Protein AF-A0A484NVA0-F1 (afdb_monomer)

Radius of gyration: 34.87 Å; Cα contacts (8 Å, |Δi|>4): 79; chains: 1; bounding box: 100×28×94 Å

Organism: NCBI:txid1297885

InterPro domains:
  IPR025948 HTH-like domain [PF13276] (86-139)

Solvent-accessible surface area (backbone atoms only — not comparable to full-atom values): 9782 Å² total; per-residue (Å²): 134,55,77,66,57,56,52,53,52,53,52,52,50,52,50,50,54,52,49,52,51,53,49,52,54,52,50,52,54,51,53,60,55,59,75,59,72,82,77,65,76,47,75,64,48,40,44,51,50,32,50,48,39,31,71,77,67,68,40,53,71,70,58,29,25,60,73,68,71,50,56,67,67,66,62,69,57,70,85,86,70,74,78,60,58,68,60,4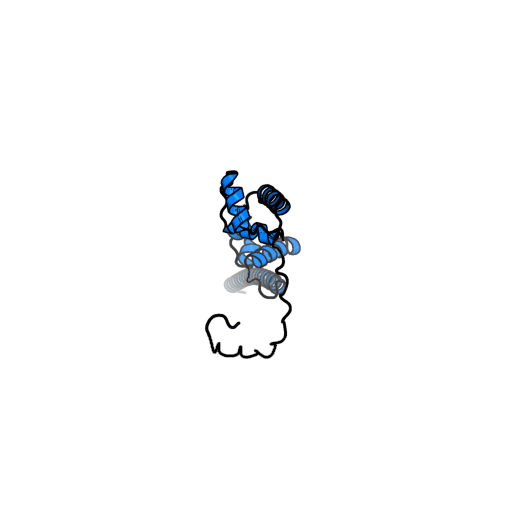8,52,53,50,48,53,57,35,67,77,40,60,87,50,48,52,73,56,49,43,54,52,42,45,75,75,66,47,94,69,56,66,70,56,43,42,52,50,37,60,76,66,62,57,68,71,80,78,78,78,76,80,84,72,74,87,68,81,80,76,77,75,79,79,68,87,54,92,94,57,134

Mean predicted aligned error: 12.74 Å

Secondary structure (DSSP, 8-state):
--HHHHHHHHHHHHHHHHHHHHHHHHHHHHHHHHTT-S---SHHHHHHHHHHHHHHH---HHHHHHHHT--HHHHH-------HHHHHHHHHHHHHH-TT--HHHHHHHHHHTT----HHHHHHHHHHTT-PPPPPPPP--------PPPPP-STT--

Sequence (158 aa):
MTVSDAQRLKELEQENNKLKKLLAESMLDKAALQDLLPKVASPQAKREAVRTLMAERGMGIIRACGLVGISRSSFAYESKRMGDVALTERMREIAALKRRYGYRRIHVLLRREGWQTNHKRVWRLYSQAGLGVRKRRRKRIAPAERVVRPVATAPNQS

Structure (mmCIF, N/CA/C/O backbone):
data_AF-A0A484NVA0-F1
#
_entry.id   AF-A0A484NVA0-F1
#
loop_
_atom_site.group_PDB
_atom_site.id
_atom_site.type_symbol
_atom_site.label_atom_id
_atom_site.label_alt_id
_atom_site.label_comp_id
_atom_site.label_asym_id
_atom_site.label_entity_id
_atom_site.label_seq_id
_atom_site.pdbx_PDB_ins_code
_atom_site.Cartn_x
_atom_site.Cartn_y
_atom_site.Cartn_z
_atom_site.occupancy
_atom_site.B_iso_or_equiv
_atom_site.auth_seq_id
_atom_site.auth_comp_id
_atom_site.auth_asym_id
_atom_site.auth_atom_id
_atom_site.pdbx_PDB_model_num
ATOM 1 N N . MET A 1 1 ? -33.046 -2.028 57.196 1.00 57.44 1 MET A N 1
ATOM 2 C CA . MET A 1 1 ? -32.390 -1.271 56.109 1.00 57.44 1 MET A CA 1
ATOM 3 C C . MET A 1 1 ? -33.153 0.018 55.918 1.00 57.44 1 MET A C 1
ATOM 5 O O . MET A 1 1 ? -34.375 -0.046 55.827 1.00 57.44 1 MET A O 1
ATOM 9 N N . THR A 1 2 ? -32.476 1.165 55.930 1.00 76.69 2 THR A N 1
ATOM 10 C CA . THR A 1 2 ? -33.152 2.437 55.648 1.00 76.69 2 THR A CA 1
ATOM 11 C C . THR A 1 2 ? -33.410 2.552 54.143 1.00 76.69 2 THR A C 1
ATOM 13 O O . THR A 1 2 ? -32.701 1.947 53.338 1.00 76.69 2 THR A O 1
ATOM 16 N N . VAL A 1 3 ? -34.431 3.314 53.739 1.00 75.81 3 VAL A N 1
ATOM 17 C CA . VAL A 1 3 ? -34.744 3.551 52.313 1.00 75.81 3 VAL A CA 1
ATOM 18 C C . VAL A 1 3 ? -33.535 4.155 51.569 1.00 75.81 3 VAL A C 1
ATOM 20 O O . VAL A 1 3 ? -33.323 3.855 50.397 1.00 75.81 3 VAL A O 1
ATOM 23 N N . SER A 1 4 ? -32.695 4.914 52.282 1.00 84.31 4 SER A N 1
ATOM 24 C CA . SER A 1 4 ? -31.426 5.483 51.804 1.00 84.31 4 SER A CA 1
ATOM 25 C C . SER A 1 4 ? -30.381 4.411 51.450 1.00 84.31 4 SER A C 1
ATOM 27 O O . SER A 1 4 ? -29.769 4.462 50.384 1.00 84.31 4 SER A O 1
ATOM 29 N N . ASP A 1 5 ? -30.222 3.383 52.292 1.00 87.31 5 ASP A N 1
ATOM 30 C CA . ASP A 1 5 ? -29.253 2.300 52.051 1.00 87.31 5 ASP A CA 1
ATOM 31 C C . ASP A 1 5 ? -29.619 1.478 50.807 1.00 87.31 5 ASP A C 1
ATOM 33 O O . ASP A 1 5 ? -28.750 1.086 50.026 1.00 87.31 5 ASP A O 1
ATOM 37 N N . ALA A 1 6 ? -30.919 1.250 50.595 1.00 89.38 6 ALA A N 1
ATOM 38 C CA . ALA A 1 6 ? -31.426 0.524 49.434 1.00 89.38 6 ALA A CA 1
ATOM 39 C C . ALA A 1 6 ? -31.225 1.301 48.118 1.00 89.38 6 ALA A C 1
ATOM 41 O O . ALA A 1 6 ? -30.904 0.701 47.092 1.00 89.38 6 ALA A O 1
ATOM 42 N N . GLN A 1 7 ? -31.376 2.631 48.139 1.00 89.06 7 GLN A N 1
ATOM 43 C CA . GLN A 1 7 ? -31.097 3.490 46.980 1.00 89.06 7 GLN A CA 1
ATOM 44 C C . GLN A 1 7 ? -29.607 3.475 46.623 1.00 89.06 7 GLN A C 1
ATOM 46 O O . GLN A 1 7 ? -29.260 3.220 45.470 1.00 89.06 7 GLN A O 1
ATOM 51 N N . ARG A 1 8 ? -28.730 3.627 47.623 1.00 91.12 8 ARG A N 1
ATOM 52 C CA . ARG A 1 8 ? -27.274 3.580 47.439 1.00 91.12 8 ARG A CA 1
ATOM 53 C C . ARG A 1 8 ? -26.793 2.241 46.876 1.00 91.12 8 ARG A C 1
ATOM 55 O O . ARG A 1 8 ? -25.931 2.218 46.003 1.00 91.12 8 ARG A O 1
ATOM 62 N N . LEU A 1 9 ? -27.349 1.122 47.347 1.00 93.94 9 LEU A N 1
ATOM 63 C CA . LEU A 1 9 ? -27.032 -0.204 46.802 1.00 93.94 9 LEU A CA 1
ATOM 64 C C . LEU A 1 9 ? -27.412 -0.312 45.321 1.00 93.94 9 LEU A C 1
ATOM 66 O O . LEU A 1 9 ? -26.608 -0.777 44.516 1.00 93.94 9 LEU A O 1
ATOM 70 N N . LYS A 1 10 ? -28.594 0.183 44.943 1.00 93.25 10 LYS A N 1
ATOM 71 C CA . LYS A 1 10 ? -29.065 0.160 43.553 1.00 93.25 10 LYS A CA 1
ATOM 72 C C . LYS A 1 10 ? -28.214 1.039 42.629 1.00 93.25 10 LYS A C 1
ATOM 74 O O . LYS A 1 10 ? -27.943 0.646 41.496 1.00 93.25 10 LYS A O 1
ATOM 79 N N . GLU A 1 11 ? -27.776 2.205 43.098 1.00 94.44 11 GLU A N 1
ATOM 80 C CA . GLU A 1 11 ? -26.846 3.078 42.367 1.00 94.44 11 GLU A CA 1
ATOM 81 C C . GLU A 1 11 ? -25.493 2.392 42.151 1.00 94.44 11 GLU A C 1
ATOM 83 O O . GLU A 1 11 ? -25.013 2.307 41.019 1.00 94.44 11 GLU A O 1
ATOM 88 N N . LEU A 1 12 ? -24.926 1.801 43.207 1.00 95.75 12 LEU A N 1
ATOM 89 C CA . LEU A 1 12 ? -23.672 1.053 43.119 1.00 95.75 12 LEU A CA 1
ATOM 90 C C . LEU A 1 12 ? -23.781 -0.154 42.180 1.00 95.75 12 LEU A C 1
ATOM 92 O O . LEU A 1 12 ? -22.832 -0.460 41.457 1.00 95.75 12 LEU A O 1
ATOM 96 N N . GLU A 1 13 ? -24.914 -0.853 42.150 1.00 95.06 13 GLU A N 1
ATOM 97 C CA . GLU A 1 13 ? -25.151 -1.945 41.201 1.00 95.06 13 GLU A CA 1
ATOM 98 C C . GLU A 1 13 ? -25.183 -1.451 39.748 1.00 95.06 13 GLU A C 1
ATOM 100 O O . GLU A 1 13 ? -24.581 -2.071 38.866 1.00 95.06 13 GLU A O 1
ATOM 105 N N . GLN A 1 14 ? -25.836 -0.316 39.485 1.00 96.06 14 GLN A N 1
ATOM 106 C CA . GLN A 1 14 ? -25.867 0.298 38.155 1.00 96.06 14 GLN A CA 1
ATOM 107 C C . GLN A 1 14 ? -24.474 0.739 37.699 1.00 96.06 14 GLN A C 1
ATOM 109 O O . GLN A 1 14 ? -24.077 0.456 36.563 1.00 96.06 14 GLN A O 1
ATOM 114 N N . GLU A 1 15 ? -23.709 1.380 38.583 1.00 96.31 15 GLU A N 1
ATOM 115 C CA . GLU A 1 15 ? -22.323 1.759 38.318 1.00 96.31 15 GLU A CA 1
ATOM 116 C C . GLU A 1 15 ? -21.453 0.536 38.043 1.00 96.31 15 GLU A C 1
ATOM 118 O O . GLU A 1 15 ? -20.739 0.502 37.040 1.00 96.31 15 GLU A O 1
ATOM 123 N N . ASN A 1 16 ? -21.563 -0.511 38.862 1.00 97.00 16 ASN A N 1
ATOM 124 C CA . ASN A 1 16 ? -20.823 -1.750 38.652 1.00 97.00 16 ASN A CA 1
ATOM 125 C C . ASN A 1 16 ? -21.160 -2.401 37.308 1.00 97.00 16 ASN A C 1
ATOM 127 O O . ASN A 1 16 ? -20.260 -2.856 36.603 1.00 97.00 16 ASN A O 1
ATOM 131 N N . ASN A 1 17 ? -22.431 -2.419 36.908 1.00 96.88 17 ASN A N 1
ATOM 132 C CA . ASN A 1 17 ? -22.832 -2.947 35.605 1.00 96.88 17 ASN A CA 1
ATOM 133 C C . ASN A 1 17 ? -22.248 -2.120 34.452 1.00 96.88 17 ASN A C 1
ATOM 135 O O . ASN A 1 17 ? -21.747 -2.683 33.473 1.00 96.88 17 ASN A O 1
ATOM 139 N N . LYS A 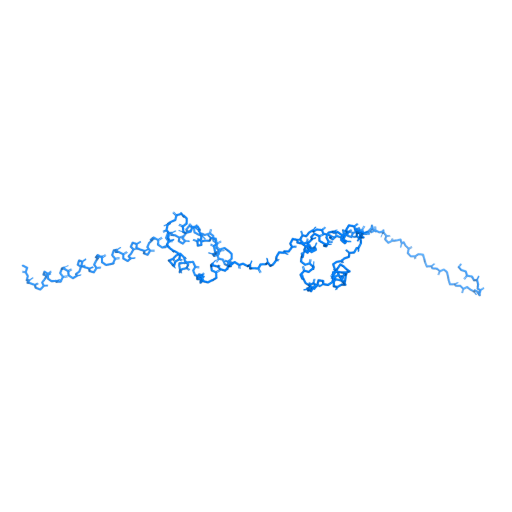1 18 ? -22.238 -0.789 34.585 1.00 96.75 18 LYS A N 1
ATOM 140 C CA . LYS A 1 18 ? -21.619 0.115 33.609 1.00 96.75 18 LYS A CA 1
ATOM 141 C C . LYS A 1 18 ? -20.108 -0.109 33.512 1.00 96.75 18 LYS A C 1
ATOM 143 O O . LYS A 1 18 ? -19.585 -0.236 32.407 1.00 96.75 18 LYS A O 1
ATOM 148 N N . LEU A 1 19 ? -19.418 -0.206 34.646 1.00 96.56 19 LEU A N 1
ATOM 149 C CA . LEU A 1 19 ? -17.975 -0.437 34.705 1.00 96.56 19 LEU A CA 1
ATOM 150 C C . LEU A 1 19 ? -17.592 -1.797 34.122 1.00 96.56 19 LEU A C 1
ATOM 152 O O . LEU A 1 19 ? -16.668 -1.868 33.316 1.00 96.56 19 LEU A O 1
ATOM 156 N N . LYS A 1 20 ? -18.331 -2.862 34.452 1.00 96.25 20 LYS A N 1
ATOM 157 C CA . LYS A 1 20 ? -18.117 -4.200 33.878 1.00 96.25 20 LYS A CA 1
ATOM 158 C C . LYS A 1 20 ? -18.240 -4.186 32.358 1.00 96.25 20 LYS A C 1
ATOM 160 O O . LYS A 1 20 ? -17.405 -4.777 31.676 1.00 96.25 20 LYS A O 1
ATOM 165 N N . LYS A 1 21 ? -19.240 -3.477 31.827 1.00 96.12 21 LYS A N 1
ATOM 166 C CA . LYS A 1 21 ? -19.428 -3.336 30.380 1.00 96.12 21 LYS A CA 1
ATOM 167 C C . LYS A 1 21 ? -18.259 -2.599 29.721 1.00 96.12 21 LYS A C 1
ATOM 169 O O . LYS A 1 21 ? -17.701 -3.104 28.751 1.00 96.12 21 LYS A O 1
ATOM 174 N N . LEU A 1 22 ? -17.854 -1.453 30.270 1.00 95.81 22 LEU A N 1
ATOM 175 C CA . LEU A 1 22 ? -16.723 -0.673 29.750 1.00 95.81 22 LEU A CA 1
ATOM 176 C C . LEU A 1 22 ? -15.410 -1.459 29.807 1.00 95.81 22 LEU A C 1
ATOM 178 O O . LEU A 1 22 ? -14.633 -1.450 28.852 1.00 95.81 22 LEU A O 1
ATOM 182 N N . LEU A 1 23 ? -15.176 -2.175 30.909 1.00 96.94 23 LEU A N 1
ATOM 183 C CA . LEU A 1 23 ? -13.998 -3.014 31.064 1.00 96.94 23 LEU A CA 1
ATOM 184 C C . LEU A 1 23 ? -13.981 -4.120 30.006 1.00 96.94 23 LEU A C 1
ATOM 186 O O . LEU A 1 23 ? -12.979 -4.263 29.311 1.00 96.94 23 LEU A O 1
ATOM 190 N N . ALA A 1 24 ? -15.091 -4.841 29.826 1.00 94.25 24 ALA A N 1
ATOM 191 C CA . ALA A 1 24 ? -15.200 -5.886 28.813 1.00 94.25 24 ALA A CA 1
ATOM 192 C C . ALA A 1 24 ? -14.916 -5.352 27.398 1.00 94.25 24 ALA A C 1
ATOM 194 O O . ALA A 1 24 ? -14.118 -5.939 26.668 1.00 94.25 24 ALA A O 1
ATOM 195 N N . GLU A 1 25 ? -15.503 -4.209 27.029 1.00 90.88 25 GLU A N 1
ATOM 196 C CA . GLU A 1 25 ? -15.256 -3.563 25.734 1.00 90.88 25 GLU A CA 1
ATOM 197 C C . GLU A 1 25 ? -13.773 -3.194 25.556 1.00 90.88 25 GLU A C 1
ATOM 199 O O . GLU A 1 25 ? -13.174 -3.537 24.535 1.00 90.88 25 GLU A O 1
ATOM 204 N N . SER A 1 26 ? -13.152 -2.585 26.572 1.00 91.44 26 SER A N 1
ATOM 205 C CA . SER A 1 26 ? -11.733 -2.204 26.531 1.00 91.44 26 SER A CA 1
ATOM 206 C C . SER A 1 26 ? -10.781 -3.405 26.457 1.00 91.44 26 SER A C 1
ATOM 208 O O . SER A 1 26 ? -9.752 -3.349 25.781 1.00 91.44 26 SER A O 1
ATOM 210 N N . MET A 1 27 ? -11.123 -4.512 27.124 1.00 93.62 27 MET A N 1
ATOM 211 C CA . MET A 1 27 ? -10.329 -5.739 27.106 1.00 93.62 27 MET A CA 1
ATOM 212 C C . MET A 1 27 ? -10.365 -6.400 25.729 1.00 93.62 27 MET A C 1
ATOM 214 O O . MET A 1 27 ? -9.325 -6.856 25.253 1.00 93.62 27 MET A O 1
ATOM 218 N N . LEU A 1 28 ? -11.527 -6.402 25.067 1.00 90.38 28 LEU A N 1
ATOM 219 C CA . LEU A 1 28 ? -11.656 -6.891 23.692 1.00 90.38 28 LEU A CA 1
ATOM 220 C C . LEU A 1 28 ? -10.821 -6.056 22.716 1.00 90.38 28 LEU A C 1
ATOM 222 O O . LEU A 1 28 ? -10.114 -6.619 21.880 1.00 90.38 28 LEU A O 1
ATOM 226 N N . ASP A 1 29 ? -10.847 -4.730 22.854 1.00 88.69 29 ASP A N 1
ATOM 227 C CA . ASP A 1 29 ? -10.058 -3.827 22.010 1.00 88.69 29 ASP A CA 1
ATOM 228 C C . ASP A 1 29 ? -8.548 -4.020 22.227 1.00 88.69 29 ASP A C 1
ATOM 230 O O . ASP A 1 29 ? -7.773 -4.084 21.269 1.00 88.69 29 ASP A O 1
ATOM 234 N N . LYS A 1 30 ? -8.115 -4.185 23.482 1.00 89.44 30 LYS A N 1
ATOM 235 C CA . LYS A 1 30 ? -6.712 -4.462 23.815 1.00 89.44 30 LYS A CA 1
ATOM 236 C C . LYS A 1 30 ? -6.242 -5.801 23.245 1.00 89.44 30 LYS A C 1
ATOM 238 O O . LYS A 1 30 ? -5.142 -5.859 22.699 1.00 89.44 30 LYS A O 1
ATOM 243 N N . ALA A 1 31 ? -7.058 -6.851 23.348 1.00 88.44 31 ALA A N 1
ATOM 244 C CA . ALA A 1 31 ? -6.749 -8.159 22.772 1.00 88.44 31 ALA A CA 1
ATOM 245 C C . ALA A 1 31 ? -6.624 -8.074 21.243 1.00 88.44 31 ALA A C 1
ATOM 247 O O . ALA A 1 31 ? -5.659 -8.568 20.669 1.00 88.44 31 ALA A O 1
ATOM 248 N N . ALA A 1 32 ? -7.543 -7.358 20.590 1.00 86.38 32 ALA A N 1
ATOM 249 C CA . ALA A 1 32 ? -7.484 -7.134 19.150 1.00 86.38 32 ALA A CA 1
ATOM 250 C C . ALA A 1 32 ? -6.212 -6.392 18.707 1.00 86.38 32 ALA A C 1
ATOM 252 O O . ALA A 1 32 ? -5.678 -6.682 17.643 1.00 86.38 32 ALA A O 1
ATOM 253 N N . LEU A 1 33 ? -5.708 -5.454 19.514 1.00 84.31 33 LEU A N 1
ATOM 254 C CA . LEU A 1 33 ? -4.451 -4.756 19.235 1.00 84.31 33 LEU A CA 1
ATOM 255 C C . LEU A 1 33 ? -3.204 -5.606 19.505 1.00 84.31 33 LEU A C 1
ATOM 257 O O . LEU A 1 33 ? -2.202 -5.438 18.811 1.00 84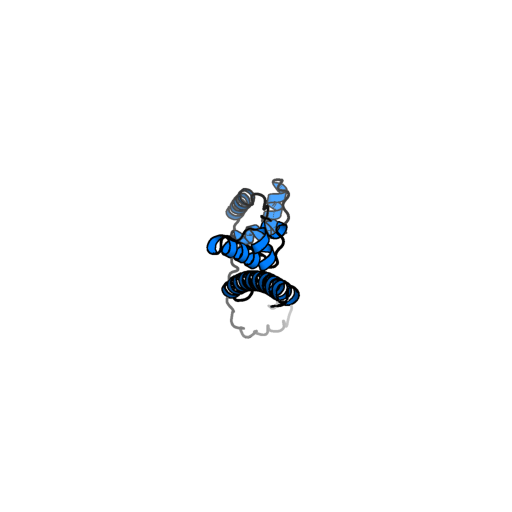.31 33 LEU A O 1
ATOM 261 N N . GLN A 1 34 ? -3.240 -6.496 20.498 1.00 83.44 34 GLN A N 1
ATOM 262 C CA . GLN A 1 34 ? -2.114 -7.384 20.805 1.00 83.44 34 GLN A CA 1
ATOM 263 C C . GLN A 1 34 ? -1.852 -8.404 19.697 1.00 83.44 34 GLN A C 1
ATOM 265 O O . GLN A 1 34 ? -0.693 -8.701 19.417 1.00 83.44 34 GLN A O 1
ATOM 270 N N . ASP A 1 35 ? -2.895 -8.866 19.013 1.00 79.31 35 ASP A N 1
ATOM 271 C CA . ASP A 1 35 ? -2.736 -9.774 17.873 1.00 79.31 35 ASP A CA 1
ATOM 272 C C . ASP A 1 35 ? -2.057 -9.105 16.664 1.00 79.31 35 ASP A C 1
ATOM 274 O O . ASP A 1 35 ? -1.550 -9.782 15.775 1.00 79.31 35 ASP A O 1
ATOM 278 N N . LEU A 1 36 ? -1.990 -7.768 16.630 1.00 77.94 36 LEU A N 1
ATOM 279 C CA . LEU A 1 36 ? -1.435 -6.988 15.518 1.00 77.94 36 LEU A CA 1
ATOM 280 C C . LEU A 1 36 ? 0.085 -6.681 15.646 1.00 77.94 36 LEU A C 1
ATOM 282 O O . LEU A 1 36 ? 0.576 -5.729 15.032 1.00 77.94 36 LEU A O 1
ATOM 286 N N . LEU A 1 37 ? 0.864 -7.436 16.439 1.00 67.38 37 LEU A N 1
ATOM 287 C CA . LEU A 1 37 ? 2.284 -7.138 16.738 1.00 67.38 37 LEU A CA 1
ATOM 288 C C . LEU A 1 37 ? 3.308 -7.513 15.626 1.00 67.38 37 LEU A C 1
ATOM 290 O O . LEU A 1 37 ? 3.174 -8.574 15.023 1.00 67.38 37 LEU A O 1
ATOM 294 N N . PRO A 1 38 ? 4.441 -6.772 15.462 1.00 63.16 38 PRO A N 1
ATOM 295 C CA . PRO A 1 38 ? 4.706 -5.370 15.794 1.00 63.16 38 PRO A CA 1
ATOM 296 C C . PRO A 1 38 ? 4.938 -4.483 14.544 1.00 63.16 38 PRO A C 1
ATOM 298 O O . PRO A 1 38 ? 5.471 -4.909 13.523 1.00 63.16 38 PRO A O 1
ATOM 301 N N . LYS A 1 39 ? 4.638 -3.182 14.696 1.00 61.72 39 LYS A N 1
ATOM 302 C CA . LYS A 1 39 ? 4.856 -2.062 13.745 1.00 61.72 39 LYS A CA 1
ATOM 303 C C . LYS A 1 39 ? 3.913 -1.997 12.540 1.00 61.72 39 LYS A C 1
ATOM 305 O O . LYS A 1 39 ? 4.327 -2.007 11.382 1.00 61.72 39 LYS A O 1
ATOM 310 N N . VAL A 1 40 ? 2.657 -1.666 12.824 1.00 66.00 40 VAL A N 1
ATOM 311 C CA . VAL A 1 40 ? 1.713 -1.116 11.838 1.00 66.00 40 VAL A CA 1
ATOM 312 C C . VAL A 1 40 ? 2.033 0.364 11.529 1.00 66.00 40 VAL A C 1
ATOM 314 O O . VAL A 1 40 ? 1.223 1.270 11.721 1.00 66.00 40 VAL A O 1
ATOM 317 N N . ALA A 1 41 ? 3.272 0.645 11.113 1.00 74.19 41 ALA A N 1
ATOM 318 C CA . ALA A 1 41 ? 3.750 2.012 10.884 1.00 74.19 41 ALA A CA 1
ATOM 319 C C . ALA A 1 41 ? 3.415 2.524 9.475 1.00 74.19 41 ALA A C 1
ATOM 321 O O . ALA A 1 41 ? 3.192 3.720 9.282 1.00 74.19 41 ALA A O 1
ATOM 322 N N . SER A 1 42 ? 3.365 1.630 8.480 1.00 84.81 42 SER A N 1
ATOM 323 C CA . SER A 1 42 ? 3.087 2.024 7.100 1.00 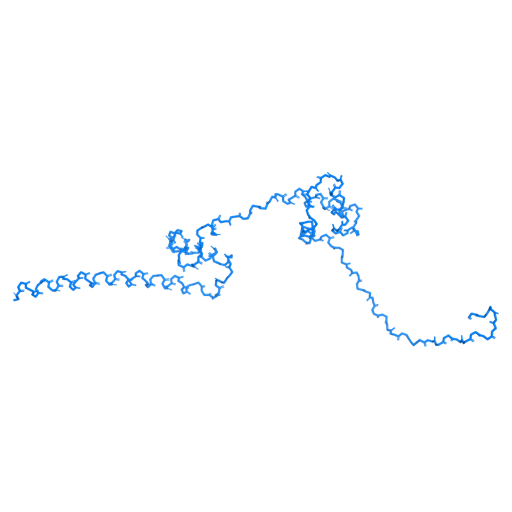84.81 42 SER A CA 1
ATOM 324 C C . SER A 1 42 ? 1.578 2.179 6.856 1.00 84.81 42 SER A C 1
ATOM 326 O O . SER A 1 42 ? 0.777 1.428 7.420 1.00 84.81 42 SER A O 1
ATOM 328 N N . PRO A 1 43 ? 1.149 3.108 5.979 1.00 85.31 43 PRO A N 1
ATOM 329 C CA . PRO A 1 43 ? -0.261 3.233 5.608 1.00 85.31 43 PRO A CA 1
ATOM 330 C C . PRO A 1 43 ? -0.855 1.939 5.042 1.00 85.31 43 PRO A C 1
ATOM 332 O O . PRO A 1 43 ? -2.035 1.669 5.240 1.00 85.31 43 PRO A O 1
ATOM 335 N N . GLN A 1 44 ? -0.043 1.132 4.357 1.00 85.56 44 GLN A N 1
ATOM 336 C CA . GLN A 1 44 ? -0.474 -0.150 3.811 1.00 85.56 44 GLN A CA 1
ATOM 337 C C . GLN A 1 44 ? -0.675 -1.197 4.911 1.00 85.56 44 GLN A C 1
ATOM 339 O O . GLN A 1 44 ? -1.739 -1.807 4.953 1.00 85.56 44 GLN A O 1
ATOM 344 N N . ALA A 1 45 ? 0.264 -1.310 5.855 1.00 89.12 45 ALA A N 1
ATOM 345 C CA . ALA A 1 45 ? 0.111 -2.188 7.013 1.00 89.12 45 ALA A CA 1
ATOM 346 C C . ALA A 1 45 ? -1.134 -1.810 7.830 1.00 89.12 45 ALA A C 1
ATOM 348 O O . ALA A 1 45 ? -1.871 -2.682 8.272 1.00 89.12 45 ALA A O 1
ATOM 349 N N . LYS A 1 46 ? -1.432 -0.508 7.972 1.00 89.56 46 LYS A N 1
ATOM 350 C CA . LYS A 1 46 ? -2.661 -0.046 8.642 1.00 89.56 46 LYS A CA 1
ATOM 351 C C . LYS A 1 46 ? -3.926 -0.503 7.921 1.00 89.56 46 LYS A C 1
ATOM 353 O O . LYS A 1 46 ? -4.888 -0.899 8.568 1.00 89.56 46 LYS A O 1
ATOM 358 N N . ARG A 1 47 ? -3.942 -0.466 6.586 1.00 90.62 47 ARG A N 1
ATOM 359 C CA . ARG A 1 47 ? -5.081 -0.968 5.798 1.00 90.62 47 ARG A CA 1
ATOM 360 C C . ARG A 1 47 ? -5.246 -2.475 5.938 1.00 90.62 47 ARG A C 1
ATOM 362 O O . ARG A 1 47 ? -6.372 -2.943 6.055 1.00 90.62 47 ARG A O 1
ATOM 369 N N . GLU A 1 48 ? -4.144 -3.212 5.916 1.00 89.94 48 GLU A N 1
ATOM 370 C CA . GLU A 1 48 ? -4.138 -4.664 6.101 1.00 89.94 48 GLU A CA 1
ATOM 371 C C . GLU A 1 48 ? -4.642 -5.029 7.500 1.00 89.94 48 GLU A C 1
ATOM 373 O O . GLU A 1 48 ? -5.591 -5.796 7.600 1.00 89.94 48 GLU A O 1
ATOM 378 N N . ALA A 1 49 ? -4.149 -4.364 8.548 1.00 91.12 49 ALA A N 1
ATOM 379 C CA . ALA A 1 49 ? -4.630 -4.544 9.916 1.00 9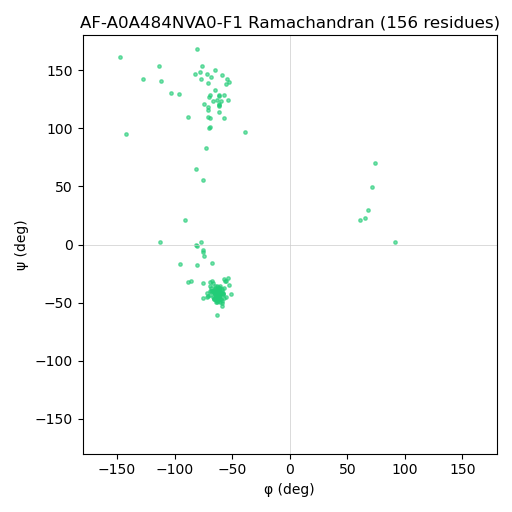1.12 49 ALA A CA 1
ATOM 380 C C . ALA A 1 49 ? -6.144 -4.308 10.044 1.00 91.12 49 ALA A C 1
ATOM 382 O O . ALA A 1 49 ? -6.844 -5.127 10.631 1.00 91.12 49 ALA A O 1
ATOM 383 N N . VAL A 1 50 ? -6.685 -3.235 9.449 1.00 91.94 50 VAL A N 1
ATOM 384 C CA . VAL A 1 50 ? -8.142 -3.000 9.446 1.00 91.94 50 VAL A CA 1
ATOM 385 C C . VAL A 1 50 ? -8.892 -4.147 8.761 1.00 91.94 50 VAL A C 1
ATOM 387 O O . VAL A 1 50 ? -9.920 -4.578 9.276 1.00 91.94 50 VAL A O 1
ATOM 390 N N . ARG A 1 51 ? -8.388 -4.677 7.637 1.00 92.06 51 ARG A N 1
ATOM 391 C CA . ARG A 1 51 ? -9.011 -5.828 6.956 1.00 92.06 51 ARG A CA 1
ATOM 392 C C . ARG A 1 51 ? -8.994 -7.080 7.828 1.00 92.06 51 ARG A C 1
ATOM 394 O O . ARG A 1 51 ? -10.019 -7.746 7.912 1.00 92.06 51 ARG A O 1
ATOM 401 N N . THR A 1 52 ? -7.878 -7.360 8.497 1.00 91.38 52 THR A N 1
ATOM 402 C CA . THR A 1 52 ? -7.743 -8.480 9.437 1.00 91.38 52 THR A CA 1
ATOM 403 C C . THR A 1 52 ? -8.753 -8.360 10.576 1.00 91.38 52 THR A C 1
ATOM 405 O O . THR A 1 52 ? -9.525 -9.280 10.819 1.00 91.38 52 THR A O 1
ATOM 408 N N . LEU A 1 53 ? -8.853 -7.182 11.200 1.00 91.06 53 LEU A N 1
ATOM 409 C CA . LEU A 1 53 ? -9.823 -6.921 12.267 1.00 91.06 53 LEU A CA 1
ATOM 410 C C . LEU A 1 53 ? -11.282 -7.086 11.814 1.00 91.06 53 LEU A C 1
ATOM 412 O O . LEU A 1 53 ? -12.120 -7.565 12.579 1.00 91.06 53 LEU A O 1
ATOM 416 N N . MET A 1 54 ? -11.601 -6.685 10.584 1.00 92.25 54 MET A N 1
ATOM 417 C CA . MET A 1 54 ? -12.938 -6.876 10.020 1.00 92.25 54 MET A CA 1
ATOM 418 C C . MET A 1 54 ? -13.236 -8.354 9.742 1.00 92.25 54 MET A C 1
ATOM 420 O O . MET A 1 54 ? -14.332 -8.812 10.052 1.00 92.25 54 MET A O 1
ATOM 424 N N . ALA A 1 55 ? -12.281 -9.087 9.168 1.00 90.44 55 ALA A N 1
ATOM 425 C CA . ALA A 1 55 ? -12.467 -10.475 8.754 1.00 90.44 55 ALA A CA 1
ATOM 426 C C . ALA A 1 55 ? -12.471 -11.453 9.938 1.00 90.44 55 ALA A C 1
ATOM 428 O O . ALA A 1 55 ? -13.342 -12.311 10.021 1.00 90.44 55 ALA A O 1
ATOM 429 N N . GLU A 1 56 ? -11.521 -11.313 10.862 1.00 88.81 56 GLU A N 1
ATOM 430 C CA . GLU A 1 56 ? -11.312 -12.275 11.951 1.00 88.81 56 GLU A CA 1
ATOM 431 C C . GLU A 1 56 ? -12.156 -11.956 13.185 1.00 88.81 56 GLU A C 1
ATOM 433 O O . GLU A 1 56 ? -12.581 -12.858 13.902 1.00 88.81 56 GLU A O 1
ATOM 438 N N . ARG A 1 57 ? -12.416 -10.668 13.445 1.00 85.62 57 ARG A N 1
ATOM 439 C CA . ARG A 1 57 ? -13.125 -10.214 14.654 1.00 85.62 57 ARG A CA 1
ATOM 440 C C . ARG A 1 57 ? -14.499 -9.610 14.373 1.00 85.62 57 ARG A C 1
ATOM 442 O O . ARG A 1 57 ? -15.147 -9.139 15.304 1.00 85.62 57 ARG A O 1
ATOM 449 N N . GLY A 1 58 ? -14.941 -9.588 13.113 1.00 88.75 58 GLY A N 1
ATOM 450 C CA . GLY A 1 58 ? -16.261 -9.079 12.725 1.00 88.75 58 GLY A CA 1
ATOM 451 C C . GLY A 1 58 ? -16.480 -7.598 13.054 1.00 88.75 58 GLY A C 1
ATOM 452 O O . GLY A 1 58 ? -17.618 -7.151 13.193 1.00 88.75 58 GLY A O 1
ATOM 453 N N . MET A 1 59 ? -15.407 -6.820 13.231 1.00 90.12 59 MET A N 1
ATOM 454 C CA . MET A 1 59 ? -15.534 -5.410 13.587 1.00 90.12 59 MET A CA 1
ATOM 455 C C . MET A 1 59 ? -16.058 -4.580 12.415 1.00 90.12 59 MET A C 1
ATOM 457 O O . MET A 1 59 ? -15.612 -4.716 11.279 1.00 90.12 59 MET A O 1
ATOM 461 N N . GLY A 1 60 ? -16.956 -3.637 12.703 1.00 91.69 60 GLY A N 1
ATOM 462 C CA . GLY A 1 60 ? -17.379 -2.641 11.720 1.00 91.69 60 GLY A CA 1
ATOM 463 C C . GLY A 1 60 ? -16.233 -1.705 11.315 1.00 91.69 60 GLY A C 1
ATOM 464 O O . GLY A 1 60 ? -15.361 -1.382 12.125 1.00 91.69 60 GLY A O 1
ATOM 465 N N . ILE A 1 61 ? -16.278 -1.197 10.077 1.00 92.31 61 ILE A N 1
ATOM 466 C CA . ILE A 1 61 ? -15.232 -0.341 9.479 1.00 92.31 61 ILE A CA 1
ATOM 467 C C . ILE A 1 61 ? -14.854 0.835 10.389 1.00 92.31 61 ILE A C 1
ATOM 469 O O . ILE A 1 61 ? -13.676 1.152 10.532 1.00 92.31 61 ILE A O 1
ATOM 473 N N . ILE A 1 62 ? -15.843 1.486 11.013 1.00 93.50 62 ILE A N 1
ATOM 474 C CA . ILE A 1 62 ? -15.626 2.656 11.879 1.00 93.50 62 ILE A CA 1
ATOM 475 C C . ILE A 1 62 ? -14.778 2.275 13.097 1.00 93.50 62 ILE A C 1
ATOM 477 O O . ILE A 1 62 ? -13.775 2.933 13.368 1.00 93.50 62 ILE A O 1
ATOM 481 N N . ARG A 1 63 ? -15.158 1.194 13.791 1.00 91.31 63 ARG A N 1
ATOM 482 C CA . ARG A 1 63 ? -14.468 0.714 14.994 1.00 91.31 63 ARG A CA 1
ATOM 483 C C . ARG A 1 63 ? -13.057 0.239 14.659 1.00 91.31 63 ARG A C 1
ATOM 485 O O . ARG A 1 63 ? -12.111 0.678 15.300 1.00 91.31 63 ARG A O 1
ATOM 492 N N . ALA A 1 64 ? -12.906 -0.563 13.604 1.00 92.50 64 ALA A N 1
ATOM 493 C CA . ALA A 1 64 ? -11.605 -1.068 13.171 1.00 92.50 64 ALA A CA 1
ATOM 494 C C . ALA A 1 64 ? -10.647 0.066 12.750 1.00 92.50 64 ALA A C 1
ATOM 496 O O . ALA A 1 64 ? -9.494 0.097 13.175 1.00 92.50 64 ALA A O 1
ATOM 497 N N . CYS A 1 65 ? -11.124 1.043 11.967 1.00 93.00 65 CYS A N 1
ATOM 498 C CA . CYS A 1 65 ? -10.320 2.206 11.574 1.00 93.00 65 CYS A CA 1
ATOM 499 C C . CYS A 1 65 ? -9.923 3.077 12.776 1.00 93.00 65 CYS A C 1
ATOM 501 O O . CYS A 1 65 ? -8.786 3.550 12.835 1.00 93.00 65 CYS A O 1
ATOM 503 N N . GLY A 1 66 ? -10.847 3.278 13.724 1.00 91.69 66 GLY A N 1
ATOM 504 C CA . GLY A 1 66 ? -10.587 4.006 14.966 1.00 91.69 66 GLY A CA 1
ATOM 505 C C . GLY A 1 66 ? -9.513 3.329 15.814 1.00 91.69 66 GLY A C 1
ATOM 506 O O . GLY A 1 66 ? -8.569 3.992 16.233 1.00 91.69 66 GLY A O 1
ATOM 507 N N . LEU A 1 67 ? -9.605 2.005 15.976 1.00 90.38 67 LEU A N 1
ATOM 508 C CA . LEU A 1 67 ? -8.667 1.211 16.769 1.00 90.38 67 LEU A CA 1
ATOM 509 C C . LEU A 1 67 ? -7.244 1.209 16.177 1.00 90.38 67 LEU A C 1
ATOM 511 O O . LEU A 1 67 ? -6.269 1.344 16.908 1.00 90.38 67 LEU A O 1
ATOM 515 N N . VAL A 1 68 ? -7.114 1.115 14.847 1.00 89.94 68 VAL A N 1
ATOM 516 C CA . VAL A 1 68 ? -5.811 1.115 14.142 1.00 89.94 68 VAL A CA 1
ATOM 517 C C . VAL A 1 68 ? -5.231 2.531 13.955 1.00 89.94 68 VAL A C 1
ATOM 519 O O . VAL A 1 68 ? -4.040 2.700 13.674 1.00 89.94 68 VAL A O 1
ATOM 522 N N . GLY A 1 69 ? -6.050 3.578 14.084 1.00 90.38 69 GLY A N 1
ATOM 523 C CA . GLY A 1 69 ? -5.624 4.963 13.869 1.00 90.38 69 GLY A CA 1
ATOM 524 C C . GLY A 1 69 ? -5.372 5.290 12.391 1.00 90.38 69 GLY A C 1
ATOM 525 O O . GLY A 1 69 ? -4.310 5.817 12.028 1.00 90.38 69 GLY A O 1
ATOM 526 N N . ILE A 1 70 ? -6.331 4.948 11.522 1.00 91.56 70 ILE A N 1
ATOM 527 C CA . ILE A 1 70 ? -6.375 5.343 10.103 1.00 91.56 70 ILE A CA 1
ATOM 528 C C . ILE A 1 70 ? -7.731 5.979 9.772 1.00 91.56 70 ILE A C 1
ATOM 530 O O . ILE A 1 70 ? -8.770 5.550 10.264 1.00 91.56 70 ILE A O 1
ATOM 534 N N . SER A 1 71 ? -7.751 7.012 8.923 1.00 92.94 71 SER A N 1
ATOM 535 C CA . SER A 1 71 ? -9.018 7.603 8.479 1.00 92.94 71 SER A CA 1
ATOM 536 C C . SER A 1 71 ? -9.756 6.674 7.509 1.00 92.94 71 SER A C 1
ATOM 538 O O . SER A 1 71 ? -9.143 6.010 6.672 1.00 92.94 71 SER A O 1
ATOM 540 N N . ARG A 1 72 ? -11.094 6.687 7.553 1.00 92.94 72 ARG A N 1
ATOM 541 C CA . ARG A 1 72 ? -11.947 5.917 6.625 1.00 92.94 72 ARG A CA 1
ATOM 542 C C . ARG A 1 72 ? -11.677 6.264 5.159 1.00 92.94 72 ARG A C 1
ATOM 544 O O . ARG A 1 72 ? -11.667 5.377 4.316 1.00 92.94 72 ARG A O 1
ATOM 551 N N . SER A 1 73 ? -11.410 7.538 4.865 1.00 91.50 73 SER A N 1
ATOM 552 C CA . SER A 1 73 ? -11.044 7.994 3.520 1.00 91.50 73 SER A CA 1
ATOM 553 C C . SER A 1 73 ? -9.710 7.410 3.065 1.00 91.50 73 SER A C 1
ATOM 555 O O . SER A 1 73 ? -9.593 6.974 1.926 1.00 91.50 73 SER A O 1
ATOM 557 N N . SER A 1 74 ? -8.717 7.341 3.956 1.00 89.81 74 SER A N 1
ATOM 558 C CA . SER A 1 74 ? -7.433 6.708 3.655 1.00 89.81 74 SER A CA 1
ATOM 559 C C . SER A 1 74 ? -7.569 5.194 3.507 1.00 89.81 74 SER A C 1
ATOM 561 O O . SER A 1 74 ? -6.912 4.622 2.644 1.00 89.81 74 SER A O 1
ATOM 563 N N . PHE A 1 75 ? -8.432 4.541 4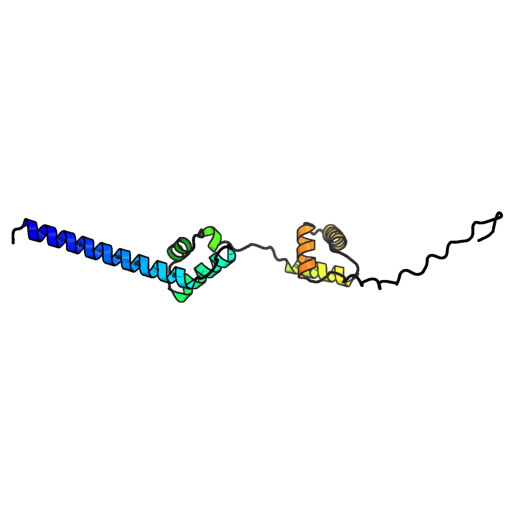.289 1.00 92.00 75 PHE A N 1
ATOM 564 C CA . PHE A 1 75 ? -8.732 3.117 4.131 1.00 92.00 75 PHE A CA 1
ATOM 565 C C . PHE A 1 75 ? -9.406 2.812 2.785 1.00 92.00 75 PHE A C 1
ATOM 567 O O . PHE A 1 75 ? -8.951 1.928 2.064 1.00 92.00 75 PHE A O 1
ATOM 574 N N . ALA A 1 76 ? -10.426 3.593 2.417 1.00 89.25 76 ALA A N 1
ATOM 575 C CA . ALA A 1 76 ? -11.170 3.449 1.164 1.00 89.25 76 ALA A CA 1
ATOM 576 C C . ALA A 1 76 ? -10.405 3.946 -0.076 1.00 89.25 76 ALA A C 1
ATOM 578 O O . ALA A 1 76 ? -10.851 3.744 -1.203 1.00 89.25 76 ALA A O 1
ATOM 579 N N . TYR A 1 77 ? -9.271 4.630 0.101 1.00 88.44 77 TYR A N 1
ATOM 580 C CA . TYR A 1 77 ? -8.524 5.176 -1.023 1.00 88.44 77 TYR A CA 1
ATOM 581 C C . TYR A 1 77 ? -7.850 4.072 -1.840 1.00 88.44 77 TYR A C 1
ATOM 583 O O . TYR A 1 77 ? -6.821 3.504 -1.448 1.00 88.44 77 TYR A O 1
ATOM 591 N N . GLU A 1 78 ? -8.373 3.863 -3.041 1.00 80.62 78 GLU A N 1
ATOM 592 C CA . GLU A 1 78 ? -7.741 3.074 -4.087 1.00 80.62 78 GLU A CA 1
ATOM 593 C C . GLU A 1 78 ? -6.973 3.982 -5.045 1.00 80.62 78 GLU A C 1
ATOM 595 O O . GLU A 1 78 ? -7.483 4.990 -5.546 1.00 80.62 78 GLU A O 1
ATOM 600 N N . SER A 1 79 ? -5.709 3.641 -5.311 1.00 78.25 79 SER A N 1
ATOM 601 C CA . SER A 1 79 ? -4.907 4.424 -6.242 1.00 78.25 79 SER A CA 1
ATOM 602 C C . SER A 1 79 ? -5.448 4.245 -7.660 1.00 78.25 79 SER A C 1
ATOM 604 O O . SER A 1 79 ? -5.246 3.198 -8.274 1.00 78.25 79 SER A O 1
ATOM 606 N N . LYS A 1 80 ? -6.075 5.285 -8.210 1.00 70.88 80 LYS A N 1
ATOM 607 C CA . LYS A 1 80 ? -6.491 5.334 -9.616 1.00 70.88 80 LYS A CA 1
ATOM 608 C C . LYS A 1 80 ? -5.261 5.507 -10.509 1.00 70.88 80 LYS A C 1
ATOM 610 O O . LYS A 1 80 ? -4.894 6.620 -10.878 1.00 70.88 80 LYS A O 1
ATOM 615 N N . ARG A 1 81 ? -4.566 4.413 -10.823 1.00 66.50 81 ARG A N 1
ATOM 616 C CA . ARG A 1 81 ? -3.501 4.424 -11.834 1.00 66.50 81 ARG A CA 1
ATOM 617 C C . ARG A 1 81 ? -4.144 4.138 -13.186 1.00 66.50 81 ARG A C 1
ATOM 619 O O . ARG A 1 81 ? -4.613 3.030 -13.412 1.00 66.50 81 ARG A O 1
ATOM 626 N N . MET A 1 82 ? -4.199 5.147 -14.060 1.00 62.19 82 MET A N 1
ATOM 627 C CA . MET A 1 82 ? -4.666 4.969 -15.440 1.00 62.19 82 MET A CA 1
ATOM 628 C C . MET A 1 82 ? -3.903 3.827 -16.111 1.00 62.19 82 MET A C 1
ATOM 630 O O . MET A 1 82 ? -2.687 3.741 -15.932 1.00 62.19 82 MET A O 1
ATOM 634 N N . GLY A 1 83 ? -4.622 3.011 -16.890 1.00 65.62 83 GLY A N 1
ATOM 635 C CA . GLY A 1 83 ? -4.140 1.810 -17.572 1.00 65.62 83 GLY A CA 1
ATOM 636 C C . GLY A 1 83 ? -2.732 1.966 -18.136 1.00 65.62 83 GLY A C 1
ATOM 637 O O . GLY A 1 83 ? -2.523 2.501 -19.221 1.00 65.62 83 GLY A O 1
ATOM 638 N N . ASP A 1 84 ? -1.752 1.495 -17.369 1.00 78.19 84 ASP A N 1
ATOM 639 C CA . ASP A 1 84 ? -0.344 1.498 -17.753 1.00 78.19 84 ASP A CA 1
ATOM 640 C C . ASP A 1 84 ? -0.053 0.391 -18.786 1.00 78.19 84 ASP A C 1
ATOM 642 O O . ASP A 1 84 ? 1.051 0.337 -19.317 1.00 78.19 84 ASP A O 1
ATOM 646 N N . VAL A 1 85 ? -1.032 -0.472 -19.088 1.00 84.81 85 VAL A N 1
ATOM 647 C CA . VAL A 1 85 ? -0.905 -1.636 -19.980 1.00 84.81 85 VAL A CA 1
ATOM 648 C C . VAL A 1 85 ? -0.566 -1.211 -21.408 1.00 84.81 85 VAL A C 1
ATOM 650 O O . VAL A 1 85 ? 0.537 -1.504 -21.858 1.00 84.81 85 VAL A O 1
ATOM 653 N N . ALA A 1 86 ? -1.425 -0.421 -22.064 1.00 89.06 86 ALA A N 1
ATOM 654 C CA . ALA A 1 86 ? -1.211 0.010 -23.452 1.00 89.06 86 ALA A CA 1
ATOM 655 C C . ALA A 1 86 ? 0.106 0.788 -23.631 1.00 89.06 86 ALA A C 1
ATOM 657 O O . ALA A 1 86 ? 0.855 0.583 -24.584 1.00 89.06 86 ALA A O 1
ATOM 658 N N . LEU A 1 87 ? 0.440 1.650 -22.665 1.00 90.50 87 LEU A N 1
ATOM 659 C CA . LEU A 1 87 ? 1.699 2.395 -22.682 1.00 90.50 87 LEU A CA 1
ATOM 660 C C . LEU A 1 87 ? 2.909 1.461 -22.518 1.00 90.50 87 LEU A C 1
ATOM 662 O O . LEU A 1 87 ? 3.929 1.648 -23.178 1.00 90.50 87 LEU A O 1
ATOM 666 N N . THR A 1 88 ? 2.808 0.456 -21.647 1.00 92.00 88 THR A N 1
ATOM 667 C CA . THR A 1 88 ? 3.881 -0.519 -21.411 1.00 92.00 88 THR A CA 1
ATOM 668 C C . THR A 1 88 ? 4.078 -1.435 -22.617 1.00 92.00 88 THR A C 1
ATOM 670 O O . THR A 1 88 ? 5.221 -1.716 -22.974 1.00 92.00 88 THR A O 1
ATOM 673 N N . GLU A 1 89 ? 2.999 -1.866 -23.270 1.00 92.88 89 GLU A N 1
ATOM 674 C CA . GLU A 1 89 ? 3.044 -2.631 -24.523 1.00 92.88 89 GLU A CA 1
ATOM 675 C C . GLU A 1 89 ? 3.730 -1.828 -25.623 1.00 92.88 89 GLU A C 1
ATOM 677 O O . GLU A 1 89 ? 4.734 -2.284 -26.173 1.00 92.88 89 GLU A O 1
ATOM 682 N N . ARG A 1 90 ? 3.321 -0.571 -25.830 1.00 93.31 90 ARG A N 1
ATOM 683 C CA . ARG A 1 90 ? 3.972 0.283 -26.827 1.00 93.31 90 ARG A CA 1
ATOM 684 C C . ARG A 1 90 ? 5.454 0.516 -26.525 1.00 93.31 90 ARG A C 1
ATOM 686 O O . ARG A 1 90 ? 6.304 0.503 -27.415 1.00 93.31 90 ARG A O 1
ATOM 693 N N . MET A 1 91 ? 5.808 0.682 -25.251 1.00 92.75 91 MET A N 1
ATOM 694 C CA . MET A 1 91 ? 7.209 0.774 -24.833 1.00 92.75 91 MET A CA 1
ATOM 695 C C . MET A 1 91 ? 8.004 -0.500 -25.142 1.00 92.75 91 MET A C 1
ATOM 697 O O . MET A 1 91 ? 9.173 -0.396 -25.524 1.00 92.75 91 MET A O 1
ATOM 701 N N . ARG A 1 92 ? 7.398 -1.683 -24.973 1.00 92.56 92 ARG A N 1
ATOM 702 C CA . ARG A 1 92 ? 8.020 -2.971 -25.314 1.00 92.56 92 ARG A CA 1
ATOM 703 C C . ARG A 1 92 ? 8.250 -3.092 -26.814 1.00 92.56 92 ARG A C 1
ATOM 705 O O . ARG A 1 92 ? 9.341 -3.497 -27.199 1.00 92.56 92 ARG A O 1
ATOM 712 N N . GLU A 1 93 ? 7.296 -2.674 -27.641 1.00 93.50 93 GLU A N 1
ATOM 713 C CA . GLU A 1 93 ? 7.445 -2.652 -29.103 1.00 93.50 93 GLU A CA 1
ATOM 714 C C . GLU A 1 93 ? 8.630 -1.775 -29.533 1.00 93.50 93 GLU A C 1
ATOM 716 O O . GLU A 1 93 ? 9.527 -2.231 -30.243 1.00 93.50 93 GLU A O 1
ATOM 721 N N . ILE A 1 94 ? 8.710 -0.540 -29.025 1.00 92.88 94 ILE A N 1
ATOM 722 C CA . ILE A 1 94 ? 9.829 0.370 -29.322 1.00 92.88 94 ILE A CA 1
ATOM 723 C C . ILE A 1 94 ? 11.166 -0.228 -28.852 1.00 92.88 94 ILE A C 1
ATOM 725 O O . ILE A 1 94 ? 12.185 -0.131 -29.546 1.00 92.88 94 ILE A O 1
ATOM 729 N N . ALA A 1 95 ? 11.182 -0.847 -27.669 1.00 91.44 95 ALA A N 1
ATOM 730 C CA . ALA A 1 95 ? 12.375 -1.490 -27.130 1.00 91.44 95 ALA A CA 1
ATOM 731 C C . ALA A 1 95 ? 12.790 -2.736 -27.936 1.00 91.44 95 ALA A C 1
ATOM 733 O O . ALA A 1 95 ? 13.990 -3.003 -28.049 1.00 91.44 95 ALA A O 1
ATOM 734 N N . ALA A 1 96 ? 11.832 -3.460 -28.523 1.00 89.50 96 ALA A N 1
ATOM 735 C CA . ALA A 1 96 ? 12.084 -4.605 -29.394 1.00 89.50 96 ALA A CA 1
ATOM 736 C C . ALA A 1 96 ? 12.745 -4.178 -30.714 1.00 89.50 96 ALA A C 1
ATOM 738 O O . ALA A 1 96 ? 13.708 -4.813 -31.140 1.00 89.50 96 ALA A O 1
ATOM 739 N N . LEU A 1 97 ? 12.321 -3.053 -31.306 1.00 90.88 97 LEU A N 1
ATOM 740 C CA . LEU A 1 97 ? 12.930 -2.514 -32.532 1.00 90.88 97 LEU A CA 1
ATOM 741 C C . LEU A 1 97 ? 14.416 -2.174 -32.347 1.00 90.88 97 LEU A C 1
ATOM 743 O O . LEU A 1 97 ? 15.244 -2.430 -33.224 1.00 90.88 97 LEU A O 1
ATOM 747 N N . LYS A 1 98 ? 14.773 -1.559 -31.211 1.00 86.06 98 LYS A N 1
ATOM 748 C CA . LYS A 1 98 ? 16.156 -1.171 -30.895 1.00 86.06 98 LYS A CA 1
ATOM 749 C C . LYS A 1 98 ? 16.458 -1.382 -29.414 1.00 86.06 98 LYS A C 1
ATOM 751 O O . LYS A 1 98 ? 16.322 -0.478 -28.592 1.00 86.06 98 LYS A O 1
ATOM 756 N N . ARG A 1 99 ? 17.045 -2.540 -29.102 1.00 78.62 99 ARG A N 1
ATOM 757 C CA . ARG A 1 99 ? 17.386 -2.960 -27.731 1.00 78.62 99 ARG A CA 1
ATOM 758 C C . ARG A 1 99 ? 18.231 -1.962 -26.929 1.00 78.62 99 ARG A C 1
ATOM 760 O O . ARG A 1 99 ? 18.117 -1.935 -25.714 1.00 78.62 99 ARG A O 1
ATOM 767 N N . ARG A 1 100 ? 19.074 -1.129 -27.559 1.00 84.94 100 ARG A N 1
ATOM 768 C CA . ARG A 1 100 ? 19.905 -0.121 -26.856 1.00 84.94 100 ARG A CA 1
ATOM 769 C C . ARG A 1 100 ? 19.160 1.165 -26.481 1.00 84.94 100 ARG A C 1
ATOM 771 O O . ARG A 1 100 ? 19.768 2.055 -25.886 1.00 84.94 100 ARG A O 1
ATOM 778 N N . TYR A 1 101 ? 17.882 1.302 -26.825 1.00 90.81 101 TYR A N 1
ATOM 779 C CA . TYR A 1 101 ? 17.112 2.476 -26.435 1.00 90.81 101 TYR A CA 1
ATOM 780 C C . TYR A 1 101 ? 16.832 2.460 -24.930 1.00 90.81 101 TYR A C 1
ATOM 782 O O . TYR A 1 101 ? 16.179 1.571 -24.389 1.00 90.81 101 TYR A O 1
ATOM 790 N N . GLY A 1 102 ? 17.351 3.478 -24.243 1.00 90.50 102 GLY A N 1
ATOM 791 C CA . GLY A 1 102 ? 16.993 3.760 -22.857 1.00 90.50 102 GLY A CA 1
ATOM 792 C C . GLY A 1 102 ? 15.668 4.517 -22.755 1.00 90.50 102 GLY A C 1
ATOM 793 O O . GLY A 1 102 ? 15.179 5.080 -23.738 1.00 90.50 102 GLY A O 1
ATOM 794 N N . TYR A 1 103 ? 15.134 4.618 -21.536 1.00 92.19 103 TYR A N 1
ATOM 795 C CA . TYR A 1 103 ? 13.847 5.272 -21.265 1.00 92.19 103 TYR A CA 1
ATOM 796 C C . TYR A 1 103 ? 13.743 6.703 -21.828 1.00 92.19 103 TYR A C 1
ATOM 798 O O . TYR A 1 103 ? 12.679 7.091 -22.297 1.00 92.19 103 TYR A O 1
ATOM 806 N N . ARG A 1 104 ? 14.841 7.481 -21.840 1.00 93.38 104 ARG A N 1
ATOM 807 C CA . ARG A 1 104 ? 14.862 8.844 -22.409 1.00 93.38 104 ARG A CA 1
ATOM 808 C C . ARG A 1 104 ? 14.578 8.842 -23.910 1.00 93.38 104 ARG A C 1
ATOM 810 O O . ARG A 1 104 ? 13.852 9.699 -24.397 1.00 93.38 104 ARG A O 1
ATOM 817 N N . ARG A 1 105 ? 15.133 7.872 -24.647 1.00 94.06 105 ARG A N 1
ATOM 818 C CA . ARG A 1 105 ? 14.907 7.752 -26.094 1.00 94.06 105 ARG A CA 1
ATOM 819 C C . ARG A 1 105 ? 13.489 7.274 -26.386 1.00 94.06 105 ARG A C 1
ATOM 821 O O . ARG A 1 105 ? 12.846 7.829 -27.269 1.00 94.06 105 ARG A O 1
ATOM 828 N N . ILE A 1 106 ? 13.006 6.306 -25.610 1.00 93.62 106 ILE A N 1
ATOM 829 C CA . ILE A 1 106 ? 11.631 5.801 -25.705 1.00 93.62 106 ILE A CA 1
ATOM 830 C C . ILE A 1 106 ? 10.625 6.922 -25.409 1.00 93.62 106 ILE A C 1
ATOM 832 O O . ILE A 1 106 ? 9.680 7.094 -26.164 1.00 93.62 106 ILE A O 1
ATOM 836 N N . HIS A 1 107 ? 10.861 7.754 -24.388 1.00 95.06 107 HIS A N 1
ATOM 837 C CA . HIS A 1 107 ? 10.007 8.907 -24.063 1.00 95.06 107 HIS A CA 1
ATOM 838 C C . HIS A 1 107 ? 9.872 9.901 -25.224 1.00 95.06 107 HIS A C 1
ATOM 840 O O . HIS A 1 107 ? 8.770 10.364 -25.504 1.00 95.06 107 HIS A O 1
ATOM 846 N N . VAL A 1 108 ? 10.964 10.191 -25.939 1.00 94.75 108 VAL A N 1
ATOM 847 C CA . VAL A 1 108 ? 10.925 11.061 -27.127 1.00 94.75 108 VAL A CA 1
ATOM 848 C C . VAL A 1 108 ? 10.100 10.437 -28.255 1.00 94.75 108 VAL A C 1
ATOM 850 O O . VAL A 1 108 ? 9.347 11.151 -28.909 1.00 94.75 108 VAL A O 1
ATOM 853 N N . LEU A 1 109 ? 10.224 9.127 -28.487 1.00 94.06 109 LEU A N 1
ATOM 854 C CA . LEU A 1 109 ? 9.447 8.427 -29.519 1.00 94.06 109 LEU A CA 1
ATOM 855 C C . LEU A 1 109 ? 7.957 8.397 -29.175 1.00 94.06 109 LEU A C 1
ATOM 857 O O . LEU A 1 109 ? 7.140 8.781 -30.002 1.00 94.06 109 LEU A O 1
ATOM 861 N N . LEU A 1 110 ? 7.622 8.089 -27.923 1.00 94.06 110 LEU A N 1
ATOM 862 C CA . LEU A 1 110 ? 6.249 8.157 -27.424 1.00 94.06 110 LEU A CA 1
ATOM 863 C C . LEU A 1 110 ? 5.652 9.563 -27.587 1.00 94.06 110 LEU A C 1
ATOM 865 O O . LEU A 1 110 ? 4.519 9.708 -28.028 1.00 94.06 110 LEU A O 1
ATOM 869 N N . ARG A 1 111 ? 6.420 10.619 -27.294 1.00 94.62 111 ARG A N 1
ATOM 870 C CA . ARG A 1 111 ? 5.980 12.009 -27.506 1.00 94.62 111 ARG A CA 1
ATOM 871 C C . ARG A 1 111 ? 5.706 12.327 -28.976 1.00 94.62 111 ARG A C 1
ATOM 873 O O . ARG A 1 111 ? 4.775 13.072 -29.252 1.00 94.62 111 ARG A O 1
ATOM 880 N N . ARG A 1 112 ? 6.498 11.779 -29.903 1.00 94.25 112 ARG A N 1
ATOM 881 C CA . ARG A 1 112 ? 6.286 11.944 -31.354 1.00 94.25 112 ARG A CA 1
ATOM 882 C C . ARG A 1 112 ? 5.040 11.212 -31.843 1.00 94.25 112 ARG A C 1
ATOM 884 O O . ARG A 1 112 ? 4.375 11.699 -32.740 1.00 94.25 112 ARG A O 1
ATOM 891 N N . GLU A 1 113 ? 4.716 10.088 -31.218 1.00 93.25 113 GLU A N 1
ATOM 892 C CA . GLU A 1 113 ? 3.487 9.323 -31.455 1.00 93.25 113 GLU A CA 1
ATOM 893 C C . GLU A 1 113 ? 2.243 9.951 -30.794 1.00 93.25 113 GLU A C 1
ATOM 895 O O . GLU A 1 113 ? 1.159 9.387 -30.872 1.00 93.25 113 GLU A O 1
ATOM 900 N N . GLY A 1 114 ? 2.377 11.106 -30.127 1.00 92.56 114 GLY A N 1
ATOM 901 C CA . GLY A 1 114 ? 1.258 11.825 -29.507 1.00 92.56 114 GLY A CA 1
ATOM 902 C C . GLY A 1 114 ? 0.980 11.458 -28.045 1.00 92.56 114 GLY A C 1
ATOM 903 O O . GLY A 1 114 ? 0.079 12.029 -27.428 1.00 92.56 114 GLY A O 1
ATOM 904 N N . TRP A 1 115 ? 1.767 10.570 -27.430 1.00 90.88 115 TRP A N 1
ATOM 905 C CA . TRP A 1 115 ? 1.581 10.217 -26.022 1.00 90.88 115 TRP A CA 1
ATOM 906 C C . TRP A 1 115 ? 1.996 11.367 -25.094 1.00 90.88 115 TRP A C 1
ATOM 908 O O . TRP A 1 115 ? 3.179 11.696 -24.951 1.00 90.88 115 TRP A O 1
ATOM 918 N N . GLN A 1 116 ? 1.032 11.920 -24.358 1.00 87.31 116 GLN A N 1
ATOM 919 C CA . GLN A 1 116 ? 1.262 12.944 -23.334 1.00 87.31 116 GLN A CA 1
ATOM 920 C C . GLN A 1 116 ? 1.719 12.315 -22.006 1.00 87.31 116 GLN A C 1
ATOM 922 O O . GLN A 1 116 ? 1.027 12.342 -20.991 1.00 87.31 116 GLN A O 1
ATOM 927 N N . THR A 1 117 ? 2.897 11.687 -22.009 1.00 88.31 117 THR A N 1
ATOM 928 C CA . THR A 1 117 ? 3.447 11.011 -20.823 1.00 88.31 117 THR A CA 1
ATOM 929 C C . THR A 1 117 ? 4.676 11.730 -20.277 1.00 88.31 117 THR A C 1
ATOM 931 O O . THR A 1 117 ? 5.529 12.233 -21.012 1.00 88.31 117 THR A O 1
ATOM 934 N N . ASN A 1 118 ? 4.783 11.790 -18.949 1.00 91.88 118 ASN A N 1
ATOM 935 C CA . ASN A 1 118 ? 5.953 12.345 -18.275 1.00 91.88 118 ASN A CA 1
ATOM 936 C C . ASN A 1 118 ? 7.115 11.331 -18.301 1.00 91.88 118 ASN A C 1
ATOM 938 O O . ASN A 1 118 ? 6.905 10.133 -18.094 1.00 91.88 118 ASN A O 1
ATOM 942 N N . HIS A 1 119 ? 8.350 11.810 -18.469 1.00 92.56 119 HIS A N 1
ATOM 943 C CA . HIS A 1 119 ? 9.561 10.987 -18.428 1.00 92.56 119 HIS A CA 1
ATOM 944 C C . HIS A 1 119 ? 9.694 10.173 -17.126 1.00 92.56 119 HIS A C 1
ATOM 946 O O . HIS A 1 119 ? 10.201 9.054 -17.168 1.00 92.56 119 HIS A O 1
ATOM 952 N N . LYS A 1 120 ? 9.191 10.674 -15.984 1.00 93.50 120 LYS A N 1
ATOM 953 C CA . LYS A 1 120 ? 9.154 9.925 -14.711 1.00 93.50 120 LYS A CA 1
ATOM 954 C C . LYS A 1 120 ? 8.256 8.685 -14.796 1.00 93.50 120 LYS A C 1
ATOM 956 O O . LYS A 1 120 ? 8.630 7.619 -14.310 1.00 93.50 120 LYS A O 1
ATOM 961 N N . ARG A 1 121 ? 7.092 8.808 -15.450 1.00 90.88 121 ARG A N 1
ATOM 962 C CA . ARG A 1 121 ? 6.159 7.689 -15.677 1.00 90.88 121 ARG A CA 1
ATOM 963 C C . ARG A 1 121 ? 6.790 6.651 -16.601 1.00 90.88 121 ARG A C 1
ATOM 965 O O . ARG A 1 121 ? 6.780 5.472 -16.265 1.00 90.88 121 ARG A O 1
ATOM 972 N N . VAL A 1 122 ? 7.405 7.098 -17.698 1.00 93.19 122 VAL A N 1
ATOM 973 C CA . VAL A 1 122 ? 8.124 6.216 -18.631 1.00 93.19 122 VAL A CA 1
ATOM 974 C C . VAL A 1 122 ? 9.274 5.499 -17.929 1.00 93.19 122 VAL A C 1
ATOM 976 O O . VAL A 1 122 ? 9.413 4.294 -18.078 1.00 93.19 122 VAL A O 1
ATOM 979 N N . TRP A 1 123 ? 10.073 6.189 -17.111 1.00 93.88 123 TRP A N 1
ATOM 980 C CA . TRP A 1 123 ? 11.163 5.551 -16.366 1.00 93.88 123 TRP A CA 1
ATOM 981 C C . TRP A 1 123 ? 10.668 4.476 -15.388 1.00 93.88 123 TRP A C 1
ATOM 983 O O . TRP A 1 123 ? 11.242 3.384 -15.344 1.00 93.88 123 TRP A O 1
ATOM 993 N N . ARG A 1 124 ? 9.582 4.747 -14.648 1.00 92.25 124 ARG A N 1
ATOM 994 C CA . ARG A 1 124 ? 8.959 3.763 -13.750 1.00 92.25 124 ARG A CA 1
ATOM 995 C C . ARG A 1 124 ? 8.521 2.517 -14.519 1.00 92.25 124 ARG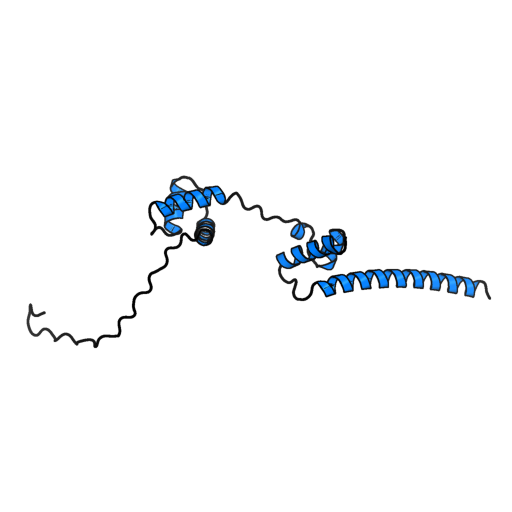 A C 1
ATOM 997 O O . ARG A 1 124 ? 8.920 1.418 -14.147 1.00 92.25 124 ARG A O 1
ATOM 1004 N N . LEU A 1 125 ? 7.744 2.689 -15.590 1.00 92.38 125 LEU A N 1
ATOM 1005 C CA . LEU A 1 125 ? 7.237 1.571 -16.394 1.00 92.38 125 LEU A CA 1
ATOM 1006 C C . LEU A 1 125 ? 8.360 0.808 -17.092 1.00 92.38 125 LEU A C 1
ATOM 1008 O O . LEU A 1 125 ? 8.356 -0.415 -17.105 1.00 92.38 125 LEU A O 1
ATOM 1012 N N . TYR A 1 126 ? 9.374 1.515 -17.586 1.00 93.19 126 TYR A N 1
ATOM 1013 C CA . TYR A 1 126 ? 10.559 0.916 -18.194 1.00 93.19 126 TYR A CA 1
ATOM 1014 C C . TYR A 1 126 ? 11.308 0.015 -17.206 1.00 93.19 126 TYR A C 1
ATOM 1016 O O . TYR A 1 126 ? 11.746 -1.078 -17.567 1.00 93.19 126 TYR A O 1
ATOM 1024 N N . SER A 1 127 ? 11.436 0.472 -15.956 1.00 91.50 127 SER A N 1
ATOM 1025 C CA . SER A 1 127 ? 12.098 -0.278 -14.885 1.00 91.50 127 SER A CA 1
ATOM 1026 C C . SER A 1 127 ? 11.264 -1.483 -14.448 1.00 91.50 127 SER A C 1
ATOM 1028 O O . SER A 1 127 ? 11.804 -2.579 -14.341 1.00 91.50 127 SER A O 1
ATOM 1030 N N . GLN A 1 128 ? 9.948 -1.308 -14.270 1.00 91.12 128 GLN A N 1
ATOM 1031 C CA . GLN A 1 128 ? 9.016 -2.395 -13.934 1.00 91.12 128 GLN A CA 1
ATOM 1032 C C . GLN A 1 128 ? 8.937 -3.460 -15.038 1.00 91.12 128 GLN A C 1
ATOM 1034 O O . GLN A 1 128 ? 8.836 -4.643 -14.741 1.00 91.12 128 GLN A O 1
ATOM 1039 N N . ALA A 1 129 ? 9.032 -3.055 -16.306 1.00 90.50 129 ALA A N 1
ATOM 1040 C CA . ALA A 1 129 ? 9.017 -3.953 -17.457 1.00 90.50 129 ALA A CA 1
ATOM 1041 C C . ALA A 1 129 ? 10.379 -4.608 -17.762 1.00 90.50 129 ALA A C 1
ATOM 1043 O O . ALA A 1 129 ? 10.475 -5.360 -18.729 1.00 90.50 129 ALA A O 1
ATOM 1044 N N . GLY A 1 130 ? 11.437 -4.316 -16.994 1.00 90.00 130 GLY A N 1
ATOM 1045 C CA . GLY A 1 130 ? 12.748 -4.952 -17.168 1.00 90.00 130 GLY A CA 1
ATOM 1046 C C . GLY A 1 130 ? 13.452 -4.627 -18.494 1.00 90.00 130 GLY A C 1
ATOM 1047 O O . GLY A 1 130 ? 14.326 -5.372 -18.930 1.00 90.00 130 GLY A O 1
ATOM 1048 N N . LEU A 1 131 ? 13.109 -3.508 -19.142 1.00 89.00 131 LEU A N 1
ATOM 1049 C CA . LEU A 1 131 ? 13.616 -3.139 -20.475 1.00 89.00 131 LEU A CA 1
ATOM 1050 C C . LEU A 1 131 ? 15.071 -2.631 -20.472 1.00 89.00 131 LEU A C 1
ATOM 1052 O O . LEU A 1 131 ? 15.652 -2.364 -21.526 1.00 89.00 131 LEU A O 1
ATOM 1056 N N . GLY A 1 132 ? 15.670 -2.487 -19.288 1.00 86.50 132 GLY A N 1
ATOM 1057 C CA . GLY A 1 132 ? 17.049 -2.052 -19.099 1.00 86.50 132 GLY A CA 1
ATOM 1058 C C . GLY A 1 132 ? 18.073 -2.993 -19.733 1.00 86.50 132 GLY A C 1
ATOM 1059 O O . GLY A 1 132 ? 18.130 -4.182 -19.426 1.00 86.50 132 GLY A O 1
ATOM 1060 N N . VAL A 1 133 ? 18.971 -2.449 -20.558 1.00 81.50 133 VAL A N 1
ATOM 1061 C CA . VAL A 1 133 ? 20.145 -3.203 -21.020 1.00 81.50 133 VAL A CA 1
ATOM 1062 C C . VAL A 1 133 ? 21.165 -3.303 -19.892 1.00 81.50 133 VAL A C 1
ATOM 1064 O O . VAL A 1 133 ? 21.693 -2.294 -19.419 1.00 81.50 133 VAL A O 1
ATOM 1067 N N . ARG A 1 134 ? 21.502 -4.533 -19.495 1.00 78.75 134 ARG A N 1
ATOM 1068 C CA . ARG A 1 134 ? 22.574 -4.794 -18.530 1.00 78.75 134 ARG A CA 1
ATOM 1069 C C . ARG A 1 134 ? 23.905 -4.294 -19.096 1.00 78.75 134 ARG A C 1
ATOM 1071 O O . ARG A 1 134 ? 24.363 -4.763 -20.137 1.00 78.75 134 ARG A O 1
ATOM 1078 N N . LYS A 1 135 ? 24.550 -3.352 -18.403 1.00 76.12 135 LYS A N 1
ATOM 1079 C CA . LYS A 1 135 ? 25.915 -2.931 -18.747 1.00 76.12 135 LYS A CA 1
ATOM 1080 C C . LYS A 1 135 ? 26.854 -4.126 -18.575 1.00 76.12 135 LYS A C 1
ATOM 1082 O O . LYS A 1 135 ? 26.921 -4.712 -17.494 1.00 76.12 135 LYS A O 1
ATOM 1087 N N . ARG A 1 136 ? 27.590 -4.486 -19.630 1.00 75.62 136 ARG A N 1
ATOM 1088 C CA . ARG A 1 136 ? 28.653 -5.495 -19.536 1.00 75.62 136 ARG A CA 1
ATOM 1089 C C . ARG A 1 136 ? 29.759 -4.925 -18.651 1.00 75.62 136 ARG A C 1
ATOM 1091 O O . ARG A 1 136 ? 30.276 -3.845 -18.932 1.00 75.62 136 ARG A O 1
ATOM 1098 N N . ARG A 1 137 ? 30.108 -5.630 -17.573 1.00 77.06 137 ARG A N 1
ATOM 1099 C CA . ARG A 1 137 ? 31.231 -5.247 -16.709 1.00 77.06 137 ARG A CA 1
ATOM 1100 C C . ARG A 1 137 ? 32.504 -5.281 -17.558 1.00 77.06 137 ARG A C 1
ATOM 1102 O O . ARG A 1 137 ? 32.816 -6.317 -18.146 1.00 77.06 137 ARG A O 1
ATOM 1109 N N . ARG A 1 138 ? 33.208 -4.150 -17.672 1.00 79.19 138 ARG A N 1
ATOM 1110 C CA . ARG A 1 138 ? 34.517 -4.108 -18.339 1.00 79.19 138 ARG A CA 1
ATOM 1111 C C . ARG A 1 138 ? 35.454 -5.024 -17.549 1.00 79.19 138 ARG A C 1
ATOM 1113 O O . ARG A 1 138 ? 35.514 -4.904 -16.325 1.00 79.19 138 ARG A O 1
ATOM 1120 N N . LYS A 1 139 ? 36.141 -5.952 -18.224 1.00 80.00 139 LYS A N 1
ATOM 1121 C CA . LYS A 1 139 ? 37.201 -6.739 -17.580 1.00 80.00 139 LYS A CA 1
ATOM 1122 C C . LYS A 1 139 ? 38.229 -5.750 -17.029 1.00 80.00 139 LYS A C 1
ATOM 1124 O O . LYS A 1 139 ? 38.648 -4.844 -17.751 1.00 80.00 139 LYS A O 1
ATOM 1129 N N . ARG A 1 140 ? 38.579 -5.886 -15.748 1.00 74.50 140 ARG A N 1
ATOM 1130 C CA . ARG A 1 140 ? 39.668 -5.115 -15.147 1.00 74.50 140 ARG A CA 1
ATOM 1131 C C . ARG A 1 140 ? 40.951 -5.649 -15.777 1.00 74.50 140 ARG A C 1
ATOM 1133 O O . ARG A 1 140 ? 41.368 -6.753 -15.455 1.00 74.50 140 ARG A O 1
ATOM 1140 N N . ILE A 1 141 ? 41.483 -4.922 -16.755 1.00 77.00 141 ILE A N 1
ATOM 1141 C CA . ILE A 1 141 ? 42.810 -5.204 -17.302 1.00 77.00 141 ILE A CA 1
ATOM 1142 C C . ILE A 1 141 ? 43.785 -4.825 -16.185 1.00 77.00 141 ILE A C 1
ATOM 1144 O O . ILE A 1 141 ? 43.628 -3.752 -15.592 1.00 77.00 141 ILE A O 1
ATOM 1148 N N . ALA A 1 142 ? 44.701 -5.729 -15.833 1.00 78.06 142 ALA A N 1
ATOM 1149 C CA . ALA A 1 142 ? 45.762 -5.413 -14.884 1.00 78.06 142 ALA A CA 1
ATOM 1150 C C . ALA A 1 142 ? 46.503 -4.158 -15.379 1.00 78.06 142 ALA A C 1
ATOM 1152 O O . ALA A 1 142 ? 46.628 -3.987 -16.595 1.00 78.06 142 ALA A O 1
ATOM 1153 N N . PRO A 1 143 ? 46.933 -3.248 -14.491 1.00 71.88 143 PRO A N 1
ATOM 1154 C CA . PRO A 1 143 ? 47.790 -2.153 -14.915 1.00 71.88 143 PRO A CA 1
ATOM 1155 C C . PRO A 1 143 ? 49.033 -2.767 -15.567 1.00 71.88 143 PRO A C 1
ATOM 1157 O O . PRO A 1 143 ? 49.830 -3.410 -14.893 1.00 71.88 143 PRO A O 1
ATOM 1160 N N . ALA A 1 144 ? 49.147 -2.640 -16.888 1.00 74.38 144 ALA A N 1
ATOM 1161 C CA . ALA A 1 144 ? 50.401 -2.903 -17.569 1.00 74.38 144 ALA A CA 1
ATOM 1162 C C . ALA A 1 144 ? 51.382 -1.806 -17.150 1.00 74.38 144 ALA A C 1
ATOM 1164 O O . ALA A 1 144 ? 50.972 -0.652 -16.961 1.00 74.38 144 ALA A O 1
ATOM 1165 N N . GLU A 1 145 ? 52.653 -2.165 -16.997 1.00 77.12 145 GLU A N 1
ATOM 1166 C CA . GLU A 1 145 ? 53.709 -1.185 -16.789 1.00 77.12 145 GLU A CA 1
ATOM 1167 C C . GLU A 1 145 ? 53.637 -0.152 -17.917 1.00 77.12 145 GLU A C 1
ATOM 1169 O O . GLU A 1 145 ? 53.591 -0.491 -19.104 1.00 77.12 145 GLU A O 1
ATOM 1174 N N . ARG A 1 146 ? 53.511 1.127 -17.548 1.00 72.94 146 ARG A N 1
ATOM 1175 C CA . ARG A 1 146 ? 53.505 2.201 -18.537 1.00 72.94 146 ARG A CA 1
ATOM 1176 C C . ARG A 1 146 ? 54.917 2.298 -19.093 1.00 72.94 146 ARG A C 1
ATOM 1178 O O . ARG A 1 146 ? 55.771 2.911 -18.467 1.00 72.94 146 ARG A O 1
ATOM 1185 N N . VAL A 1 147 ? 55.138 1.721 -20.271 1.00 79.94 147 VAL A N 1
ATOM 1186 C CA . VAL A 1 147 ? 56.372 1.944 -21.025 1.00 79.94 147 VAL A CA 1
ATOM 1187 C C . VAL A 1 147 ? 56.448 3.437 -21.338 1.00 79.94 147 VAL A C 1
ATOM 1189 O O . VAL A 1 147 ? 55.583 3.980 -22.036 1.00 79.94 147 VAL A O 1
ATOM 1192 N N . VAL A 1 148 ? 57.441 4.114 -20.760 1.00 81.31 148 VAL A N 1
ATOM 1193 C CA . VAL A 1 148 ? 57.740 5.512 -21.073 1.00 81.31 148 VAL A CA 1
ATOM 1194 C C . VAL A 1 148 ? 58.106 5.560 -22.550 1.00 81.31 148 VAL A C 1
ATOM 1196 O O . VAL A 1 14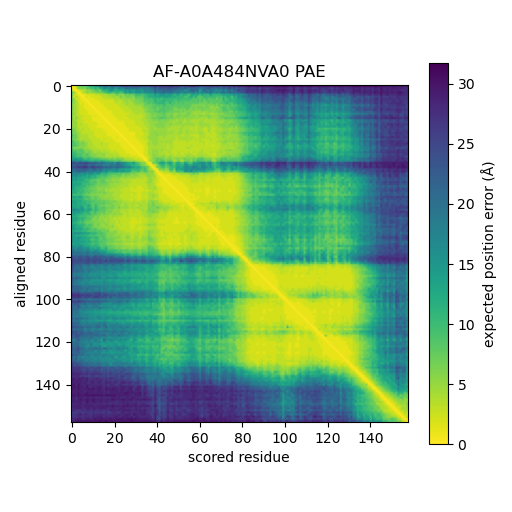8 ? 59.036 4.882 -22.982 1.00 81.31 148 VAL A O 1
ATOM 1199 N N . ARG A 1 149 ? 57.341 6.318 -23.343 1.00 78.75 149 ARG A N 1
ATOM 1200 C CA . ARG A 1 149 ? 57.695 6.527 -24.749 1.00 78.75 149 ARG A CA 1
ATOM 1201 C C . ARG A 1 149 ? 59.014 7.302 -24.795 1.00 78.75 149 ARG A C 1
ATOM 1203 O O . ARG A 1 149 ? 59.130 8.282 -24.054 1.00 78.75 149 ARG A O 1
ATOM 1210 N N . PRO A 1 150 ? 59.986 6.885 -25.620 1.00 82.62 150 PRO A N 1
ATOM 1211 C CA . PRO A 1 150 ? 61.220 7.637 -25.773 1.00 82.62 150 PRO A CA 1
ATOM 1212 C C . PRO A 1 150 ? 60.905 9.055 -26.259 1.00 82.62 150 PRO A C 1
ATOM 1214 O O . PRO A 1 150 ? 59.940 9.282 -26.992 1.00 82.62 150 PRO A O 1
ATOM 1217 N N . VAL A 1 151 ? 61.705 10.023 -25.817 1.00 82.94 151 VAL A N 1
ATOM 1218 C CA . VAL A 1 151 ? 61.575 11.412 -26.266 1.00 82.94 151 VAL A CA 1
ATOM 1219 C C . VAL A 1 151 ? 62.030 11.483 -27.723 1.00 82.94 151 VAL A C 1
ATOM 1221 O O . VAL A 1 151 ? 63.130 11.039 -28.052 1.00 82.94 151 VAL A O 1
ATOM 1224 N N . ALA A 1 152 ? 61.186 12.028 -28.602 1.00 85.25 152 ALA A N 1
ATOM 1225 C CA . ALA A 1 152 ? 61.538 12.211 -30.007 1.00 85.25 152 ALA A CA 1
ATOM 1226 C C . ALA A 1 152 ? 62.776 13.113 -30.115 1.00 85.25 152 ALA A C 1
ATOM 1228 O O . ALA A 1 152 ? 62.785 14.227 -29.593 1.00 85.25 152 ALA A O 1
ATOM 1229 N N . THR A 1 153 ? 63.827 12.615 -30.771 1.00 86.50 153 THR A N 1
ATOM 1230 C CA . THR A 1 153 ? 65.118 13.320 -30.870 1.00 86.50 153 THR A CA 1
ATOM 1231 C C . THR A 1 153 ? 65.231 14.125 -32.173 1.00 86.50 153 THR A C 1
ATOM 1233 O O . THR A 1 153 ? 66.052 15.031 -32.275 1.00 86.50 153 THR A O 1
ATOM 1236 N N . ALA A 1 154 ? 64.376 13.844 -33.162 1.00 84.69 154 ALA A N 1
ATOM 1237 C CA . ALA A 1 154 ? 64.319 14.550 -34.439 1.00 84.69 154 ALA A CA 1
ATOM 1238 C C . ALA A 1 154 ? 62.877 14.609 -34.990 1.00 84.69 154 ALA A C 1
ATOM 1240 O O . ALA A 1 154 ? 62.030 13.803 -34.582 1.00 84.69 154 ALA A O 1
ATOM 1241 N N . PRO A 1 155 ? 62.579 15.529 -35.932 1.00 80.88 155 PRO A N 1
ATOM 1242 C CA . PRO A 1 155 ? 61.307 15.537 -36.649 1.00 80.88 155 PRO A CA 1
ATOM 1243 C C . PRO A 1 155 ? 61.050 14.182 -37.331 1.00 80.88 155 PRO A C 1
ATOM 1245 O O . PRO A 1 155 ? 61.959 13.609 -37.925 1.00 80.88 155 PRO A O 1
ATOM 1248 N N . ASN A 1 156 ? 59.807 13.694 -37.270 1.00 80.44 156 ASN A N 1
ATOM 1249 C CA . ASN A 1 156 ? 59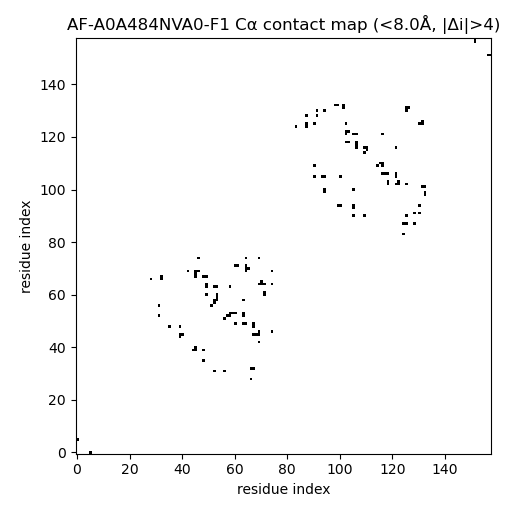.345 12.420 -37.852 1.00 80.44 156 ASN A CA 1
ATOM 1250 C C . ASN A 1 156 ? 59.899 11.126 -37.217 1.00 80.44 156 ASN A C 1
ATOM 1252 O O . ASN A 1 156 ? 59.981 10.102 -37.893 1.00 80.44 156 ASN A O 1
ATOM 1256 N N . GLN A 1 157 ? 60.223 11.130 -35.920 1.00 77.25 157 GLN A N 1
ATOM 1257 C CA . GLN A 1 157 ? 60.452 9.899 -35.149 1.00 77.25 157 GLN A CA 1
ATOM 1258 C C . GLN A 1 157 ? 59.237 9.583 -34.257 1.00 77.25 157 GLN A C 1
ATOM 1260 O O . GLN A 1 157 ? 58.739 10.472 -33.562 1.00 77.25 157 GLN A O 1
ATOM 1265 N N . SER A 1 158 ? 58.748 8.336 -34.305 1.00 64.06 158 SER A N 1
ATOM 1266 C CA . SER A 1 158 ? 57.590 7.824 -33.543 1.00 64.06 158 SER A CA 1
ATOM 1267 C C . SER A 1 158 ? 57.985 6.854 -32.442 1.00 64.06 158 SER A C 1
ATOM 1269 O O . SER A 1 158 ? 58.824 5.980 -32.755 1.00 64.06 158 SER A O 1
#

Foldseek 3Di:
DDPVVVVVVVVVVVVVVVVVVVVVVVVVLVVLVVVLDDDCPDLVSLLVSLVCCCVVVVDDSVVSCVSSVHDPCSSPDDDPDPPCPVVLVQLVVVCVVPLPDDLVNSVVVCVVVVDPDDSVSSNVSCVVSVSDDDDDPDPPDPPDPPDDDDDDPDPPDD

Nearest PDB structures (foldseek):
  2o38-assembly1_A  TM=2.040E-01  e=6.388E+00  Rhodopseudomonas palustris CGA009

pLDDT: mean 86.93, std 8.41, range [57.44, 97.0]